Protein AF-A0A349XMR1-F1 (afdb_monomer_lite)

pLDDT: mean 94.3, std 6.97, range [59.62, 98.12]

Foldseek 3Di:
DQVVQVVVCVVVVHDGPADPVNCVQVVQVVVQVVVCVVPVDHDDGDPD

Structure (mmCIF, N/CA/C/O backbone):
data_AF-A0A349XMR1-F1
#
_entry.id   AF-A0A349XMR1-F1
#
loop_
_atom_site.group_PDB
_atom_site.id
_atom_site.type_symbol
_atom_site.label_atom_id
_atom_site.label_alt_id
_atom_site.label_comp_id
_atom_site.label_asym_id
_atom_site.label_entity_id
_atom_site.label_seq_id
_atom_site.pdbx_PDB_ins_code
_atom_site.Cartn_x
_atom_site.Cartn_y
_atom_site.Cartn_z
_atom_site.occupancy
_atom_site.B_iso_or_equiv
_atom_site.auth_seq_id
_atom_site.auth_comp_id
_atom_site.auth_asym_id
_atom_site.auth_atom_id
_atom_site.pdbx_PDB_model_num
ATOM 1 N N . GLY A 1 1 ? 2.523 11.188 -14.013 1.00 89.88 1 GLY A N 1
ATOM 2 C CA . GLY A 1 1 ? 1.646 10.818 -12.880 1.00 89.88 1 GLY A CA 1
ATOM 3 C C . GLY A 1 1 ? 2.016 9.440 -12.364 1.00 89.88 1 GLY A C 1
ATOM 4 O O . GLY A 1 1 ? 2.923 8.838 -12.920 1.00 89.88 1 GLY A O 1
ATOM 5 N N . VAL A 1 2 ? 1.343 8.929 -11.325 1.00 93.62 2 VAL A N 1
ATOM 6 C CA . VAL A 1 2 ? 1.668 7.605 -10.737 1.00 93.62 2 VAL A CA 1
ATOM 7 C C . VAL A 1 2 ? 1.566 6.458 -11.749 1.00 93.62 2 VAL A C 1
ATOM 9 O O . VAL A 1 2 ? 2.398 5.560 -11.738 1.00 93.62 2 VAL A O 1
ATOM 12 N N . PHE A 1 3 ? 0.60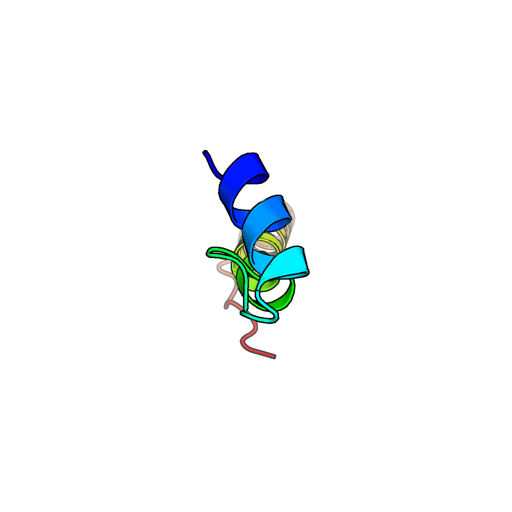8 6.523 -12.679 1.00 95.44 3 PHE A N 1
ATOM 13 C CA . PHE A 1 3 ? 0.480 5.529 -13.749 1.00 95.44 3 PHE A CA 1
ATOM 14 C C . PHE A 1 3 ? 1.582 5.643 -14.808 1.00 95.44 3 PHE A C 1
ATOM 16 O O . PHE A 1 3 ? 2.088 4.619 -15.259 1.00 95.44 3 PHE A O 1
ATOM 23 N N . ASP A 1 4 ? 1.991 6.865 -15.163 1.00 97.81 4 ASP A N 1
ATOM 24 C CA . ASP A 1 4 ? 3.093 7.075 -16.111 1.00 97.81 4 ASP A CA 1
ATOM 25 C C . ASP A 1 4 ? 4.416 6.567 -15.529 1.00 97.81 4 ASP A C 1
ATOM 27 O O . ASP A 1 4 ? 5.168 5.893 -16.221 1.00 97.81 4 ASP A O 1
ATOM 31 N N . ASP A 1 5 ? 4.677 6.833 -14.243 1.00 97.56 5 ASP A N 1
ATOM 32 C CA . ASP A 1 5 ? 5.869 6.323 -13.561 1.00 97.56 5 ASP A CA 1
ATOM 33 C C . ASP A 1 5 ? 5.894 4.792 -13.521 1.00 97.56 5 ASP A C 1
ATOM 35 O O . ASP A 1 5 ? 6.933 4.191 -13.783 1.00 97.56 5 ASP A O 1
ATOM 39 N N . PHE A 1 6 ? 4.751 4.160 -13.246 1.00 97.12 6 PHE A N 1
ATOM 40 C CA . PHE A 1 6 ? 4.646 2.705 -13.234 1.00 97.12 6 PHE A CA 1
ATOM 41 C C . PHE A 1 6 ? 4.929 2.093 -14.612 1.00 97.12 6 PHE A C 1
ATOM 43 O O . PHE A 1 6 ? 5.696 1.135 -14.716 1.00 97.12 6 PHE A O 1
ATOM 50 N N . ALA A 1 7 ? 4.356 2.658 -15.679 1.00 97.69 7 ALA A N 1
ATOM 51 C CA . ALA A 1 7 ? 4.618 2.204 -17.043 1.00 97.69 7 ALA A CA 1
ATOM 52 C C . ALA A 1 7 ? 6.104 2.348 -17.414 1.00 97.69 7 ALA A C 1
ATOM 54 O O . ALA A 1 7 ? 6.706 1.431 -17.974 1.00 97.69 7 ALA A O 1
ATOM 55 N N . ASP A 1 8 ? 6.707 3.474 -17.043 1.00 98.12 8 ASP A N 1
ATOM 56 C CA . ASP A 1 8 ? 8.105 3.785 -17.319 1.00 98.12 8 ASP A CA 1
ATOM 57 C C . ASP A 1 8 ? 9.071 2.901 -16.500 1.00 98.12 8 ASP A C 1
ATOM 59 O O . ASP A 1 8 ? 10.118 2.467 -16.996 1.00 98.12 8 ASP A O 1
ATOM 63 N N . ALA A 1 9 ? 8.691 2.550 -15.265 1.00 97.88 9 ALA A N 1
ATOM 64 C CA . ALA A 1 9 ? 9.421 1.628 -14.398 1.00 97.88 9 ALA A CA 1
ATOM 65 C C . ALA A 1 9 ? 9.531 0.222 -15.006 1.00 97.88 9 ALA A C 1
ATOM 67 O O . ALA A 1 9 ? 10.608 -0.378 -14.973 1.00 97.88 9 ALA A O 1
ATOM 68 N N . ILE A 1 10 ? 8.455 -0.260 -15.642 1.00 97.25 10 ILE A N 1
ATOM 69 C CA . ILE A 1 10 ? 8.449 -1.543 -16.361 1.00 97.25 10 ILE A CA 1
ATOM 70 C C . ILE A 1 10 ? 9.476 -1.525 -17.497 1.00 97.25 10 ILE A C 1
ATOM 72 O O . ILE A 1 10 ? 10.292 -2.439 -17.597 1.00 97.25 10 ILE A O 1
ATOM 76 N N . SER A 1 11 ? 9.467 -0.490 -18.345 1.00 97.94 11 SER A N 1
ATOM 77 C CA . SER A 1 11 ? 10.376 -0.426 -19.497 1.00 97.94 11 SER A CA 1
ATOM 78 C C . SER A 1 11 ? 11.841 -0.228 -19.112 1.00 97.94 11 SER A C 1
ATOM 80 O O . SER A 1 11 ? 12.727 -0.699 -19.820 1.00 97.94 11 SER A O 1
ATOM 82 N N . SER A 1 12 ? 12.104 0.469 -18.007 1.00 97.31 12 SER A N 1
ATOM 83 C CA . SER A 1 12 ? 13.462 0.791 -17.555 1.00 97.31 12 SER A CA 1
ATOM 84 C C . SER A 1 12 ? 14.040 -0.208 -16.546 1.00 97.31 12 SER A C 1
ATOM 86 O O . SER A 1 12 ? 15.209 -0.090 -16.184 1.00 97.31 12 SER A O 1
ATOM 88 N N . GLY A 1 13 ? 13.262 -1.204 -16.105 1.00 97.12 13 GLY A N 1
ATOM 89 C CA . GLY A 1 13 ? 13.719 -2.231 -15.162 1.00 97.12 13 GLY A CA 1
ATOM 90 C C . GLY A 1 13 ? 14.040 -1.692 -13.764 1.00 97.12 13 GLY A C 1
ATOM 91 O O . GLY A 1 13 ? 14.841 -2.285 -13.044 1.00 97.12 13 GLY A O 1
ATOM 92 N N . ARG A 1 14 ? 13.441 -0.558 -13.385 1.00 97.50 14 ARG A N 1
ATOM 93 C CA . ARG A 1 14 ? 13.565 0.051 -12.051 1.00 97.50 14 ARG A CA 1
ATOM 94 C C . ARG A 1 14 ? 12.318 -0.224 -11.216 1.00 97.50 14 ARG A C 1
ATOM 96 O O . ARG A 1 14 ? 11.270 -0.587 -11.743 1.00 97.50 14 ARG A O 1
ATOM 103 N N . ALA A 1 15 ? 12.407 0.023 -9.914 1.00 97.25 15 ALA A N 1
ATOM 104 C CA . ALA A 1 15 ? 11.220 0.063 -9.071 1.00 97.25 15 ALA A CA 1
ATOM 105 C C . ALA A 1 15 ? 10.340 1.289 -9.416 1.00 97.25 15 ALA A C 1
ATOM 107 O O . ALA A 1 15 ? 10.880 2.365 -9.717 1.00 97.25 15 ALA A O 1
ATOM 108 N N . PRO A 1 16 ? 9.002 1.155 -9.368 1.00 97.31 16 PRO A N 1
ATOM 109 C CA . PRO A 1 16 ? 8.107 2.306 -9.405 1.00 97.31 16 PRO A CA 1
ATOM 110 C C . PRO A 1 16 ? 8.244 3.138 -8.123 1.00 97.31 16 PRO A C 1
ATOM 112 O O . PRO A 1 16 ? 8.745 2.666 -7.102 1.00 97.31 16 PRO A O 1
ATOM 115 N N . VAL A 1 17 ? 7.744 4.370 -8.162 1.00 95.81 17 VAL A N 1
ATOM 116 C CA . VAL A 1 17 ? 7.745 5.314 -7.035 1.00 95.81 17 VAL A CA 1
ATOM 117 C C . VAL A 1 17 ? 6.997 4.779 -5.808 1.00 95.81 17 VAL A C 1
ATOM 119 O O . VAL A 1 17 ? 7.344 5.122 -4.681 1.00 95.81 17 VAL A O 1
ATOM 122 N N . VAL A 1 18 ? 5.998 3.916 -6.014 1.00 94.88 18 VAL A N 1
ATOM 123 C CA . VAL A 1 18 ? 5.320 3.159 -4.955 1.00 94.88 18 VAL A CA 1
ATOM 124 C C . VAL A 1 18 ? 5.308 1.690 -5.356 1.00 94.88 18 VAL A C 1
ATOM 126 O O . VAL A 1 18 ? 4.701 1.327 -6.365 1.00 94.88 18 VAL A O 1
ATOM 129 N N . THR A 1 19 ? 5.984 0.848 -4.575 1.00 94.94 19 THR A N 1
ATOM 130 C CA . THR A 1 19 ? 5.969 -0.608 -4.767 1.00 94.94 19 THR A CA 1
ATOM 131 C C . THR A 1 19 ? 4.766 -1.247 -4.075 1.00 94.94 19 THR A C 1
ATOM 133 O O . THR A 1 19 ? 4.096 -0.618 -3.250 1.00 94.94 19 THR A O 1
ATOM 136 N N . GLY A 1 20 ? 4.496 -2.516 -4.391 1.00 92.25 20 GLY A N 1
ATOM 137 C CA . GLY A 1 20 ? 3.451 -3.280 -3.707 1.00 92.25 20 GLY A CA 1
ATOM 138 C C . GLY A 1 20 ? 3.744 -3.445 -2.214 1.00 92.25 20 GLY A C 1
ATOM 139 O O . GLY A 1 20 ? 2.852 -3.275 -1.391 1.00 92.25 20 GLY A O 1
ATOM 140 N N . GLU A 1 21 ? 5.005 -3.683 -1.855 1.00 94.44 21 GLU A N 1
ATOM 141 C CA . GLU A 1 21 ? 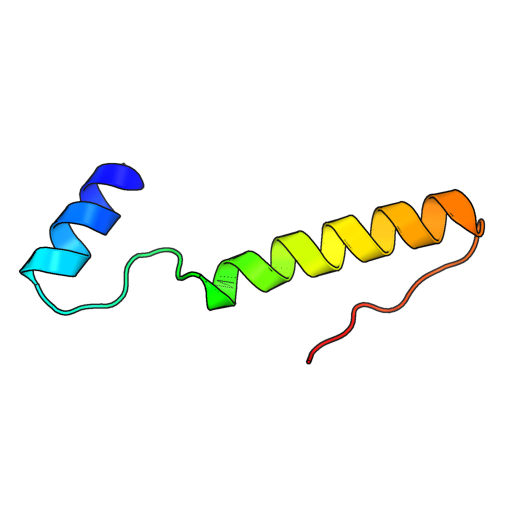5.455 -3.806 -0.466 1.00 94.44 21 GLU A CA 1
ATOM 142 C C . GLU A 1 21 ? 5.249 -2.497 0.302 1.00 94.44 21 GLU A C 1
ATOM 144 O O . GLU A 1 21 ? 4.744 -2.510 1.421 1.00 94.44 21 GLU A O 1
ATOM 149 N N . ALA A 1 22 ? 5.557 -1.349 -0.314 1.00 92.88 22 ALA A N 1
ATOM 150 C CA . ALA A 1 22 ? 5.321 -0.045 0.302 1.00 92.88 22 ALA A CA 1
ATOM 151 C C . ALA A 1 22 ? 3.824 0.216 0.563 1.00 92.88 22 ALA A C 1
ATOM 153 O O . ALA A 1 22 ? 3.469 0.843 1.563 1.00 92.88 22 ALA A O 1
ATOM 154 N N . ALA A 1 23 ? 2.934 -0.292 -0.296 1.00 92.88 23 ALA A N 1
ATOM 155 C CA . ALA A 1 23 ? 1.489 -0.154 -0.120 1.00 92.88 23 ALA A CA 1
ATOM 156 C C . ALA A 1 23 ? 0.949 -0.936 1.094 1.00 92.88 23 ALA A C 1
ATOM 158 O O . ALA A 1 23 ? -0.071 -0.541 1.666 1.00 92.88 23 ALA A O 1
ATOM 159 N N . LEU A 1 24 ? 1.644 -1.989 1.547 1.00 93.88 24 LEU A N 1
ATOM 160 C CA . LEU A 1 24 ? 1.233 -2.772 2.720 1.00 93.88 24 LEU A CA 1
ATOM 161 C C . LEU A 1 24 ? 1.177 -1.931 3.997 1.00 93.88 24 LEU A C 1
ATOM 163 O O . LEU A 1 24 ? 0.324 -2.180 4.843 1.00 93.88 24 LEU A O 1
ATOM 167 N N . LEU A 1 25 ? 2.003 -0.887 4.114 1.00 92.88 2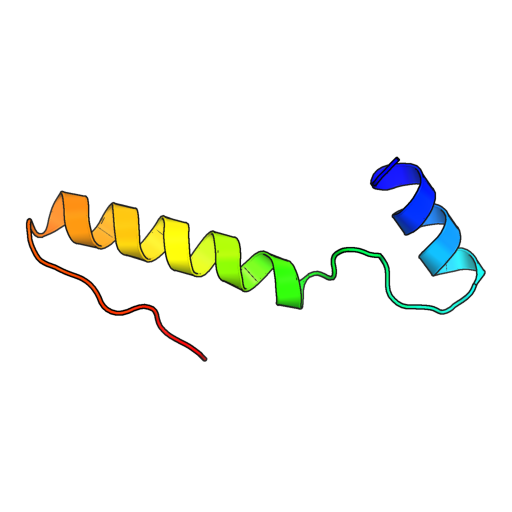5 LEU A N 1
ATOM 168 C CA . LEU A 1 25 ? 1.956 0.039 5.251 1.00 92.88 25 LEU A CA 1
ATOM 169 C C . LEU A 1 25 ? 0.588 0.721 5.380 1.00 92.88 25 LEU A C 1
ATOM 171 O O . LEU A 1 25 ? 0.060 0.861 6.482 1.00 92.88 25 LEU A O 1
ATOM 175 N N . SER A 1 26 ? -0.015 1.105 4.250 1.00 94.62 26 SER A N 1
ATOM 176 C CA . SER A 1 26 ? -1.355 1.702 4.245 1.00 94.62 26 SER A CA 1
ATOM 177 C C . SER A 1 26 ? -2.419 0.677 4.638 1.00 94.62 26 SER A C 1
ATOM 179 O O . SER A 1 26 ? -3.322 1.004 5.403 1.00 94.62 26 SER A O 1
ATOM 181 N N . HIS A 1 27 ? -2.297 -0.567 4.166 1.00 94.69 27 HIS A N 1
ATOM 182 C CA . HIS A 1 27 ? -3.216 -1.646 4.536 1.00 94.69 27 HIS A CA 1
ATOM 183 C C . HIS A 1 27 ? -3.151 -1.982 6.029 1.00 94.69 27 HIS A C 1
ATOM 185 O O . HIS A 1 27 ? -4.189 -2.004 6.679 1.00 94.69 27 HIS A O 1
ATOM 191 N N . ARG A 1 28 ? -1.949 -2.122 6.600 1.00 94.94 28 ARG A N 1
ATOM 192 C CA . ARG A 1 28 ? -1.753 -2.366 8.041 1.00 94.94 28 ARG A CA 1
ATOM 193 C C . ARG A 1 28 ? -2.376 -1.267 8.897 1.00 94.94 28 ARG A C 1
ATOM 195 O O . ARG A 1 28 ? -3.005 -1.550 9.913 1.00 94.94 28 ARG A O 1
ATOM 202 N N . LEU A 1 29 ? -2.235 -0.011 8.469 1.00 95.88 29 LEU A N 1
ATOM 203 C CA . LEU A 1 29 ? -2.870 1.114 9.146 1.00 95.88 29 LEU A CA 1
ATOM 204 C C . LEU A 1 29 ? -4.400 1.037 9.073 1.00 95.88 29 LEU A C 1
ATOM 206 O O . LEU A 1 29 ? -5.068 1.247 10.083 1.00 95.88 29 LEU A O 1
ATOM 210 N N . ILE A 1 30 ? -4.958 0.724 7.901 1.00 96.69 30 ILE A N 1
ATOM 211 C CA . ILE A 1 3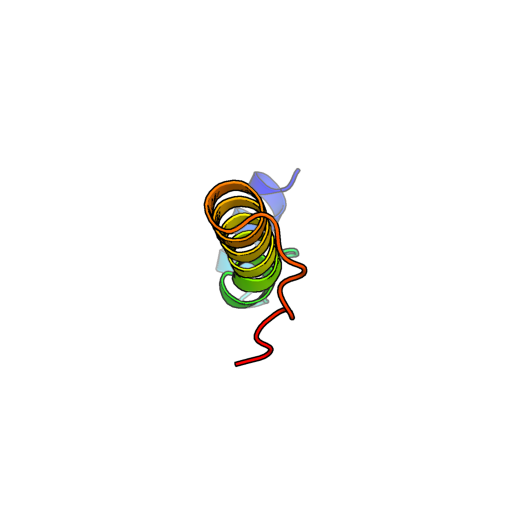0 ? -6.407 0.542 7.730 1.00 96.69 30 ILE A CA 1
ATOM 212 C C . ILE A 1 30 ? -6.916 -0.577 8.648 1.00 96.69 30 ILE A C 1
ATOM 214 O O . ILE A 1 30 ? -7.898 -0.374 9.362 1.00 96.69 30 ILE A O 1
ATOM 218 N N . ASP A 1 31 ? -6.223 -1.713 8.693 1.00 96.19 31 ASP A N 1
ATOM 219 C CA . ASP A 1 31 ? -6.596 -2.854 9.531 1.00 96.19 31 ASP A CA 1
ATOM 220 C C . ASP A 1 31 ? -6.560 -2.504 11.026 1.00 96.19 31 ASP A C 1
ATOM 222 O O . ASP A 1 31 ? -7.478 -2.853 11.772 1.00 96.19 31 ASP A O 1
ATOM 226 N N . ALA A 1 32 ? -5.546 -1.755 11.472 1.00 96.38 32 ALA A N 1
ATOM 227 C CA . ALA A 1 32 ? -5.449 -1.299 12.857 1.00 96.38 32 ALA A CA 1
ATOM 228 C C . ALA A 1 32 ? -6.572 -0.324 13.237 1.00 96.38 32 ALA A C 1
ATOM 230 O O . ALA A 1 32 ? -7.120 -0.420 14.335 1.00 96.38 32 ALA A O 1
ATOM 231 N N . ILE A 1 33 ? -6.961 0.577 12.327 1.00 97.12 33 ILE A N 1
ATOM 232 C CA . ILE A 1 33 ? -8.097 1.486 12.539 1.00 97.12 33 ILE A CA 1
ATOM 233 C C . ILE A 1 33 ? -9.397 0.692 12.692 1.00 97.12 33 ILE A C 1
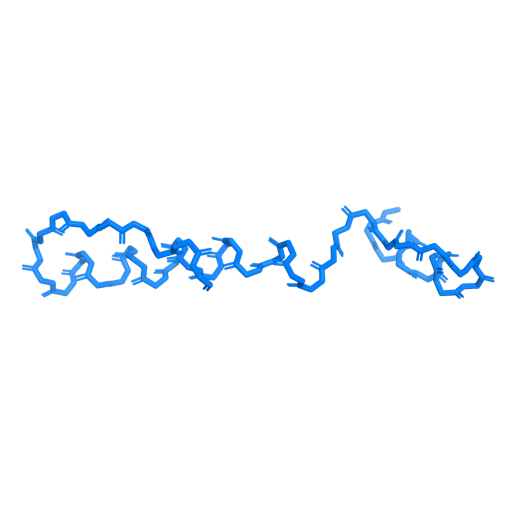ATOM 235 O O . ILE A 1 33 ? -10.166 0.963 13.613 1.00 97.12 33 ILE A O 1
ATOM 239 N N . ILE A 1 34 ? -9.632 -0.297 11.824 1.00 97.69 34 ILE A N 1
ATOM 240 C CA . ILE A 1 34 ? -10.822 -1.159 11.892 1.00 97.69 34 ILE A CA 1
ATOM 241 C C . ILE A 1 34 ? -10.844 -1.923 13.223 1.00 97.69 34 ILE A C 1
ATOM 243 O O . ILE A 1 34 ? -11.838 -1.876 13.944 1.00 97.69 34 ILE A O 1
ATOM 247 N N . ASN A 1 35 ? -9.729 -2.550 13.606 1.00 97.38 35 ASN A N 1
ATOM 248 C CA . ASN A 1 35 ? -9.629 -3.296 14.862 1.00 97.38 35 ASN A CA 1
ATOM 249 C C . ASN A 1 35 ? -9.842 -2.395 16.092 1.00 97.38 35 ASN A C 1
ATOM 251 O O . ASN A 1 35 ? -10.555 -2.757 17.031 1.00 97.38 35 ASN A O 1
ATOM 255 N N . SER A 1 36 ? -9.269 -1.190 16.077 1.00 98.12 36 SER A N 1
ATOM 256 C CA . SER A 1 36 ? -9.452 -0.218 17.153 1.00 98.12 36 SER A CA 1
ATOM 257 C C . SER A 1 36 ? -10.913 0.219 17.274 1.00 98.12 36 SER A C 1
ATOM 259 O O . SER A 1 36 ? -11.446 0.267 18.383 1.00 98.12 36 SER A O 1
ATOM 261 N N . ALA A 1 37 ? -11.587 0.464 16.146 1.00 98.00 37 ALA A N 1
ATOM 262 C CA . ALA A 1 37 ? -13.003 0.818 16.123 1.00 98.00 37 ALA A CA 1
ATOM 263 C C . ALA A 1 37 ? -13.894 -0.307 16.679 1.00 98.00 37 ALA A C 1
ATOM 265 O O . ALA A 1 3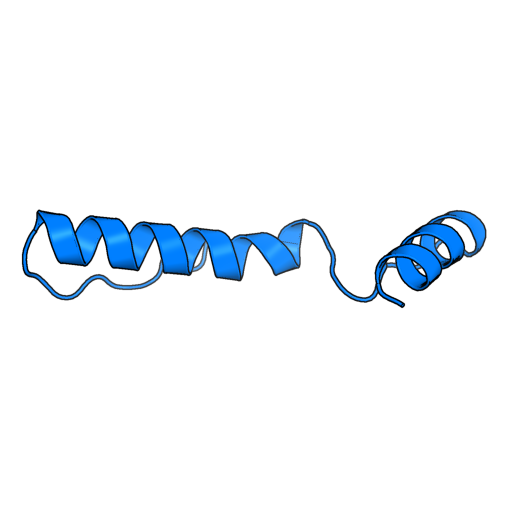7 ? -14.814 -0.029 17.448 1.00 98.00 37 ALA A O 1
ATOM 266 N N . ASP A 1 38 ? -13.591 -1.563 16.347 1.00 97.94 38 ASP A N 1
ATOM 267 C CA . ASP A 1 38 ? -14.351 -2.730 16.807 1.00 97.94 38 ASP A CA 1
ATOM 268 C C . ASP A 1 38 ? -14.135 -3.036 18.298 1.00 97.94 38 ASP A C 1
ATOM 270 O O . ASP A 1 38 ? -15.059 -3.452 19.002 1.00 97.94 38 ASP A O 1
ATOM 274 N N . THR A 1 39 ? -12.914 -2.843 18.804 1.00 97.69 39 THR A N 1
ATOM 275 C CA . THR A 1 39 ? -12.543 -3.212 20.183 1.00 97.69 39 THR A CA 1
ATOM 276 C C . THR A 1 39 ? -12.629 -2.058 21.181 1.00 97.69 39 THR A C 1
ATOM 278 O O . THR A 1 39 ? -12.646 -2.300 22.392 1.00 97.69 39 THR A O 1
ATOM 281 N N . GLY A 1 40 ? -12.656 -0.812 20.700 1.00 97.50 40 GLY A N 1
ATOM 282 C CA . GLY A 1 40 ? -12.569 0.401 21.514 1.00 97.50 40 GLY A CA 1
ATOM 283 C C . GLY A 1 40 ? -11.217 0.581 22.213 1.00 97.50 40 GLY A C 1
ATOM 284 O O . GLY A 1 40 ? -11.140 1.289 23.218 1.00 97.50 40 GLY A O 1
ATOM 285 N N . LYS A 1 41 ? -10.166 -0.096 21.738 1.00 96.81 41 LYS A N 1
ATOM 286 C CA . LYS A 1 41 ? -8.827 -0.093 22.339 1.00 96.81 41 LYS A CA 1
ATOM 287 C C . LYS A 1 41 ? -7.786 0.420 21.357 1.00 96.81 41 LYS A C 1
ATOM 289 O O . LYS A 1 41 ? -7.979 0.378 20.144 1.00 96.81 41 LYS A O 1
ATOM 294 N N . GLU A 1 42 ? -6.673 0.897 21.899 1.00 96.12 42 GLU A N 1
ATOM 295 C CA . GLU A 1 42 ? -5.479 1.181 21.108 1.00 96.12 42 GLU A CA 1
ATOM 296 C C . GLU A 1 42 ? -4.923 -0.118 20.504 1.00 96.12 42 GLU A C 1
ATOM 298 O O . GLU A 1 42 ? -4.933 -1.166 21.156 1.00 96.12 42 GLU A O 1
ATOM 303 N N . VAL A 1 43 ? -4.471 -0.036 19.251 1.00 96.50 43 VAL A N 1
ATOM 304 C CA . VAL A 1 43 ? -3.925 -1.158 18.479 1.00 96.50 43 VAL A CA 1
ATOM 305 C C . VAL A 1 43 ? -2.548 -0.762 17.960 1.00 96.50 43 VAL A C 1
ATOM 307 O O . VAL A 1 43 ? -2.400 0.272 17.310 1.00 96.50 43 VAL A O 1
ATOM 310 N N . GLU A 1 44 ? -1.547 -1.590 18.249 1.00 94.19 44 GLU A N 1
ATOM 311 C CA . GLU A 1 44 ? -0.184 -1.429 17.743 1.00 94.19 44 GLU A CA 1
ATOM 312 C C . GLU A 1 44 ? -0.102 -1.881 16.278 1.00 94.19 44 GLU A C 1
ATOM 314 O O . GLU A 1 44 ? -0.702 -2.888 15.888 1.00 94.19 44 GLU A O 1
ATOM 319 N N . LEU A 1 45 ? 0.624 -1.122 15.453 1.00 92.00 45 LEU A N 1
ATOM 320 C CA . LEU A 1 45 ? 0.842 -1.478 14.053 1.00 92.00 45 LEU A CA 1
ATOM 321 C C . LEU A 1 45 ? 1.801 -2.664 13.966 1.00 92.00 45 LEU A C 1
ATOM 323 O O . LEU A 1 45 ? 2.840 -2.682 14.616 1.00 92.00 45 LEU A O 1
ATOM 327 N N . GLN A 1 46 ? 1.453 -3.650 13.142 1.00 79.06 46 GLN A N 1
ATOM 328 C CA . GLN A 1 46 ? 2.317 -4.802 12.905 1.00 79.06 46 GLN A CA 1
ATOM 329 C C . GLN A 1 46 ? 3.357 -4.449 11.835 1.00 79.06 46 GLN A C 1
ATOM 331 O O . GLN A 1 46 ? 2.996 -4.013 10.742 1.00 79.06 46 GLN A O 1
ATOM 336 N N . ASP A 1 47 ? 4.641 -4.636 12.143 1.00 69.81 47 ASP A N 1
ATOM 337 C CA . ASP A 1 47 ? 5.751 -4.288 11.241 1.00 69.81 47 ASP A CA 1
ATOM 338 C C . ASP A 1 47 ? 6.086 -5.387 10.210 1.00 69.81 47 ASP A C 1
ATOM 340 O O . ASP A 1 47 ? 6.798 -5.115 9.239 1.00 69.81 47 ASP A O 1
ATOM 344 N N . GLU A 1 48 ? 5.536 -6.596 10.374 1.00 59.62 48 GLU A N 1
ATOM 345 C CA . GLU A 1 48 ? 5.859 -7.806 9.589 1.00 59.62 48 GLU A CA 1
ATOM 346 C C . GLU A 1 48 ? 5.203 -7.862 8.206 1.00 59.62 48 GLU A C 1
ATOM 348 O O . GLU A 1 48 ? 3.962 -7.727 8.074 1.00 59.62 48 GLU A O 1
#

Secondary structure (DSSP, 8-state):
-HHHHHHHHHHHTPPPSS-HHHHHHHHHHHHHHHHHHHHTS--PPP--

Radius of gyration: 15.57 Å; chains: 1; bounding box: 28×19×42 Å

Sequence (48 aa):
GVFDDFADAISSGRAPVVTGEAALLSHRLIDAIINSADTGKEVELQDE